Protein AF-A0A2V9BLV7-F1 (afdb_monomer)

Nearest PDB structures (foldseek):
  4pyt-assembly1_A  TM=9.745E-01  e=1.097E-10  unidentified
  3tx1-assembly1_A  TM=9.415E-01  e=1.843E-08  Listeria monocytogenes
  1hsk-assembly1_A  TM=9.373E-01  e=4.737E-08  Staphylococcus aureus
  2gqu-assembly1_A  TM=9.062E-01  e=1.972E-08  Thermus caldophilus
  2q85-assembly1_A  TM=9.230E-01  e=3.543E-06  Escherichia coli

Mean predicted aligned error: 3.65 Å

Secondary structure (DSSP, 8-state):
---HHHHHHHHHHHHHHHHHHS-TTSEEEEESBPPPTTS-HHHHHHHTT-TT-EETTEEE-SS-TTEEEESSS--HHHHHHHHHHHHHHHHHHHS--PPBSSPPPP-

Foldseek 3Di:
DDDPVVVVVVVVVVVVVCVQQDPPPFAWDPFFFDADPPGGLQVLQVVVVQAQPFQVQWGQHPRTRRIITRNDPDDPVRNVVSVVVSQVVSCVPPVDGTDTPDDDDDD

Sequence (107 aa):
SKPFKEILQGIRICNEKRRSSQPLGQKSAGCIFKNPLGASAGRMIDELGLKRLSVGDAKVSDRHANFFVNAGRASAKDMLTLISEVRGRVENAFGVQLENEVVVWNA

Solvent-accessible surface area (backbone atoms only — not comparable to full-atom values): 6102 Å² total; per-residue (Å²): 131,84,55,71,69,58,52,54,51,51,52,50,54,53,50,51,54,46,63,75,48,43,65,77,93,55,54,58,83,52,55,44,47,43,61,53,91,98,52,49,46,36,56,56,38,44,76,70,60,44,44,58,45,64,31,88,35,14,27,24,27,82,68,28,43,35,28,48,26,43,79,71,81,40,46,73,65,30,42,51,52,44,51,52,51,55,37,52,52,43,25,76,74,70,74,43,82,67,48,68,59,54,86,83,81,86,129

Structure (mmCIF, N/CA/C/O backbone):
data_AF-A0A2V9BLV7-F1
#
_entry.id   AF-A0A2V9BLV7-F1
#
loop_
_atom_site.group_PDB
_atom_site.id
_atom_site.type_symbol
_atom_site.label_atom_id
_atom_site.label_alt_id
_atom_site.label_comp_id
_atom_site.label_asym_id
_atom_site.label_entity_id
_atom_site.label_seq_id
_atom_site.pdbx_PDB_ins_code
_atom_site.Cartn_x
_atom_site.Cartn_y
_atom_site.Cartn_z
_atom_site.occupancy
_atom_site.B_iso_or_equiv
_atom_site.auth_seq_id
_atom_site.auth_comp_id
_atom_site.auth_asym_id
_atom_site.auth_atom_id
_atom_site.pdbx_PDB_model_num
ATOM 1 N N . SER A 1 1 ? 20.790 7.716 -30.190 1.00 81.19 1 SER A N 1
ATOM 2 C CA . SER A 1 1 ? 19.423 7.440 -29.695 1.00 81.19 1 SER A CA 1
ATOM 3 C C . SER A 1 1 ? 19.078 5.981 -29.920 1.00 81.19 1 SER A C 1
ATOM 5 O O . SER A 1 1 ? 19.537 5.432 -30.913 1.00 81.19 1 SER A O 1
ATOM 7 N N . LYS A 1 2 ? 18.322 5.339 -29.017 1.00 85.38 2 LYS A N 1
ATOM 8 C CA . LYS A 1 2 ? 17.912 3.934 -29.202 1.00 85.38 2 LYS A CA 1
ATOM 9 C C . LYS A 1 2 ? 16.975 3.793 -30.418 1.00 85.38 2 LYS A C 1
ATOM 11 O O . LYS A 1 2 ? 16.143 4.682 -30.614 1.00 85.38 2 LYS A O 1
ATOM 16 N N . PRO A 1 3 ? 17.067 2.713 -31.214 1.00 95.12 3 PRO A N 1
ATOM 17 C CA . PRO A 1 3 ? 16.124 2.423 -32.292 1.00 95.12 3 PRO A CA 1
ATOM 18 C C . PRO A 1 3 ? 14.670 2.336 -31.808 1.00 95.12 3 PRO A C 1
ATOM 20 O O . PRO A 1 3 ? 14.386 1.794 -30.740 1.00 95.12 3 PRO A O 1
ATOM 23 N N . PHE A 1 4 ? 13.721 2.795 -32.631 1.00 93.75 4 PHE A N 1
ATOM 24 C CA . PHE A 1 4 ? 12.284 2.776 -32.311 1.00 93.75 4 PHE A CA 1
ATOM 25 C C . PHE A 1 4 ? 11.770 1.386 -31.892 1.00 93.75 4 PHE A C 1
ATOM 27 O O . PHE A 1 4 ? 11.010 1.265 -30.930 1.00 93.75 4 PHE A O 1
ATOM 34 N N . LYS A 1 5 ? 12.231 0.319 -32.564 1.00 94.81 5 LYS A N 1
ATOM 35 C CA . LYS A 1 5 ? 11.869 -1.068 -32.224 1.00 94.81 5 LYS A CA 1
ATOM 36 C C . LYS A 1 5 ? 12.311 -1.462 -30.810 1.00 94.81 5 LYS A C 1
ATOM 38 O O . LYS A 1 5 ? 11.533 -2.089 -30.095 1.00 94.81 5 LYS A O 1
ATOM 43 N N . GLU A 1 6 ? 13.510 -1.060 -30.388 1.00 95.44 6 GLU A N 1
ATOM 44 C CA . GLU A 1 6 ? 14.015 -1.340 -29.037 1.00 95.44 6 GLU A CA 1
ATOM 45 C C . GLU A 1 6 ? 13.222 -0.584 -27.969 1.00 95.44 6 GLU A C 1
ATOM 47 O O . GLU A 1 6 ? 12.913 -1.135 -26.913 1.00 95.44 6 GLU A O 1
ATOM 52 N N . ILE A 1 7 ? 12.832 0.662 -28.256 1.00 95.12 7 ILE A N 1
ATOM 53 C CA . ILE A 1 7 ? 11.984 1.459 -27.360 1.00 95.12 7 ILE A CA 1
ATOM 54 C C . ILE A 1 7 ? 10.628 0.767 -27.169 1.00 95.12 7 ILE A C 1
ATOM 56 O O . ILE A 1 7 ? 10.192 0.568 -26.034 1.00 95.12 7 ILE A O 1
ATOM 60 N N . LEU A 1 8 ? 9.984 0.337 -28.260 1.00 95.88 8 LEU A N 1
ATOM 61 C CA . LEU A 1 8 ? 8.713 -0.391 -28.195 1.00 95.88 8 LEU A CA 1
ATOM 62 C C . LEU A 1 8 ? 8.829 -1.704 -27.418 1.00 95.88 8 LEU A C 1
ATOM 64 O O . LEU A 1 8 ? 7.940 -2.032 -26.630 1.00 95.88 8 LEU A O 1
ATOM 68 N N . GLN A 1 9 ? 9.913 -2.454 -27.618 1.00 95.75 9 GLN A N 1
ATOM 69 C CA . GLN A 1 9 ? 10.153 -3.688 -26.876 1.00 95.75 9 GLN A CA 1
ATOM 70 C C . GLN A 1 9 ? 10.325 -3.413 -25.376 1.00 95.75 9 GLN A C 1
ATOM 72 O O . GLN A 1 9 ? 9.713 -4.100 -24.558 1.00 95.75 9 GLN A O 1
ATOM 77 N N . GLY A 1 10 ? 11.068 -2.365 -25.011 1.00 94.88 10 GLY A N 1
ATOM 78 C CA . GLY A 1 10 ? 11.204 -1.929 -23.621 1.00 94.88 10 GLY A CA 1
ATOM 79 C C . GLY A 1 10 ? 9.858 -1.575 -22.981 1.00 94.88 10 GLY A C 1
ATOM 80 O O . GLY A 1 10 ? 9.556 -2.034 -21.881 1.00 94.88 10 GLY A O 1
ATOM 81 N N . ILE A 1 11 ? 9.005 -0.834 -23.697 1.00 94.94 11 ILE A N 1
ATOM 82 C CA . ILE A 1 11 ? 7.652 -0.486 -23.232 1.00 94.94 11 ILE A CA 1
ATOM 83 C C . ILE A 1 11 ? 6.809 -1.744 -22.984 1.00 94.94 11 ILE A C 1
ATOM 85 O O . 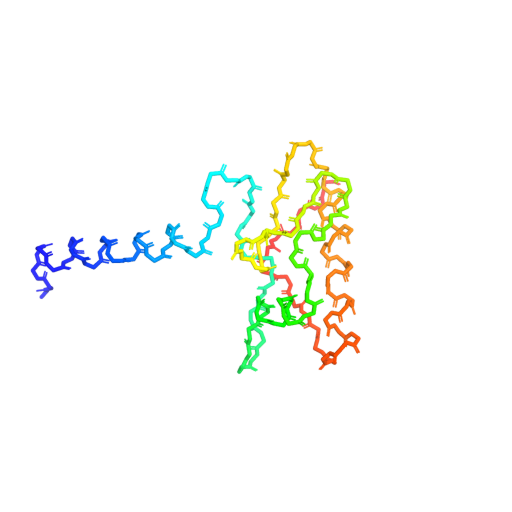ILE A 1 11 ? 6.116 -1.825 -21.967 1.00 94.94 11 ILE A O 1
ATOM 89 N N . ARG A 1 12 ? 6.867 -2.735 -23.885 1.00 95.56 12 ARG A N 1
ATOM 90 C CA . ARG A 1 12 ? 6.134 -4.005 -23.728 1.00 95.56 12 ARG A CA 1
ATOM 91 C C . ARG A 1 12 ? 6.570 -4.751 -22.472 1.00 95.56 12 ARG A C 1
ATOM 93 O O . ARG A 1 12 ? 5.718 -5.065 -21.645 1.00 95.56 12 ARG A O 1
ATOM 100 N N . ILE A 1 13 ? 7.878 -4.920 -22.279 1.00 95.31 13 ILE A N 1
ATOM 101 C CA . ILE A 1 13 ? 8.443 -5.602 -21.106 1.00 95.31 13 ILE A CA 1
ATOM 102 C C . ILE A 1 13 ? 8.010 -4.906 -19.807 1.00 95.31 13 ILE A C 1
ATOM 104 O O . ILE A 1 13 ? 7.574 -5.563 -18.861 1.00 95.31 13 ILE A O 1
ATOM 108 N N . CYS A 1 14 ? 8.091 -3.574 -19.746 1.00 93.50 14 CYS A N 1
ATOM 109 C CA . CYS A 1 14 ? 7.661 -2.816 -18.568 1.00 93.50 14 CYS A CA 1
ATOM 110 C C . CYS A 1 14 ? 6.157 -2.974 -18.296 1.00 93.50 14 CYS A C 1
ATOM 112 O O . CYS A 1 14 ? 5.746 -3.156 -17.148 1.00 93.50 14 CYS A O 1
ATOM 114 N N . ASN A 1 15 ? 5.329 -2.947 -19.342 1.00 93.38 15 ASN A N 1
ATOM 115 C CA . ASN A 1 15 ? 3.887 -3.130 -19.207 1.00 93.38 15 ASN A CA 1
ATOM 116 C C . ASN A 1 15 ? 3.511 -4.542 -18.749 1.00 93.38 15 ASN A C 1
ATOM 118 O O . ASN A 1 15 ? 2.627 -4.677 -17.906 1.00 93.38 15 ASN A O 1
ATOM 122 N N . GLU A 1 16 ? 4.172 -5.577 -19.260 1.00 94.31 16 GLU A N 1
ATOM 123 C CA . GLU A 1 16 ? 3.959 -6.964 -18.836 1.00 94.31 16 GLU A CA 1
ATOM 124 C C . GLU A 1 16 ? 4.336 -7.163 -17.368 1.00 94.31 16 GLU A C 1
ATOM 126 O O . GLU A 1 16 ? 3.528 -7.682 -16.599 1.00 94.31 16 GLU A O 1
ATOM 131 N N . LYS A 1 17 ? 5.499 -6.651 -16.942 1.00 92.06 17 LYS A N 1
ATOM 132 C CA . LYS A 1 17 ? 5.914 -6.674 -15.529 1.00 92.06 17 LYS A CA 1
ATOM 133 C C . LYS A 1 17 ? 4.909 -5.965 -14.625 1.00 92.06 17 LYS A C 1
ATOM 135 O O . LYS A 1 17 ? 4.580 -6.459 -13.549 1.00 92.06 17 LYS A O 1
ATOM 140 N N . ARG A 1 18 ? 4.382 -4.818 -15.058 1.00 90.81 18 ARG A N 1
ATOM 141 C CA . ARG A 1 18 ? 3.361 -4.086 -14.300 1.00 90.81 18 ARG A CA 1
ATOM 142 C C . ARG A 1 18 ? 2.057 -4.880 -14.216 1.00 90.81 18 ARG A C 1
ATOM 144 O O . ARG A 1 18 ? 1.476 -4.997 -13.142 1.00 90.81 18 ARG A O 1
ATOM 151 N N . ARG A 1 19 ? 1.628 -5.472 -15.334 1.00 91.12 19 ARG A N 1
ATOM 152 C CA . ARG A 1 19 ? 0.434 -6.325 -15.411 1.00 91.12 19 ARG A CA 1
ATOM 153 C C . ARG A 1 19 ? 0.538 -7.572 -14.559 1.00 91.12 19 ARG A C 1
ATOM 155 O O . ARG A 1 19 ? -0.499 -8.009 -14.081 1.00 91.12 19 ARG A O 1
ATOM 162 N N . SER A 1 20 ? 1.730 -8.144 -14.391 1.00 90.12 20 SER A N 1
ATOM 163 C CA . SER A 1 20 ? 1.935 -9.355 -13.597 1.00 90.12 20 SER A CA 1
ATOM 164 C C . SER A 1 20 ? 2.033 -9.080 -12.092 1.00 90.12 20 SER A C 1
ATOM 166 O O . SER A 1 20 ? 1.584 -9.912 -11.304 1.00 90.12 20 SER A O 1
ATOM 168 N N . SER A 1 21 ? 2.541 -7.913 -11.688 1.00 88.25 21 SER A N 1
ATOM 169 C CA . SER A 1 21 ? 2.861 -7.607 -10.284 1.00 88.25 21 SER A CA 1
ATOM 170 C C . SER A 1 21 ? 1.891 -6.657 -9.574 1.00 88.25 21 SER A C 1
ATOM 172 O O . SER A 1 21 ? 1.840 -6.678 -8.350 1.00 88.25 21 SER A O 1
ATOM 174 N N . GLN A 1 22 ? 1.112 -5.841 -10.291 1.00 93.44 22 GLN A N 1
ATOM 175 C CA . GLN A 1 22 ? 0.243 -4.821 -9.684 1.00 93.44 22 GLN A CA 1
ATOM 176 C C . GLN A 1 22 ? -1.249 -5.137 -9.873 1.00 93.44 22 GLN A C 1
ATOM 178 O O . GLN A 1 22 ? -1.622 -5.754 -10.878 1.00 93.44 22 GLN A O 1
ATOM 183 N N . PRO A 1 23 ? -2.133 -4.717 -8.944 1.00 92.31 23 PRO A N 1
ATOM 184 C CA . PRO A 1 23 ? -3.579 -4.948 -9.024 1.00 92.31 23 PRO A CA 1
ATOM 185 C C . PRO A 1 23 ? -4.260 -4.019 -10.045 1.00 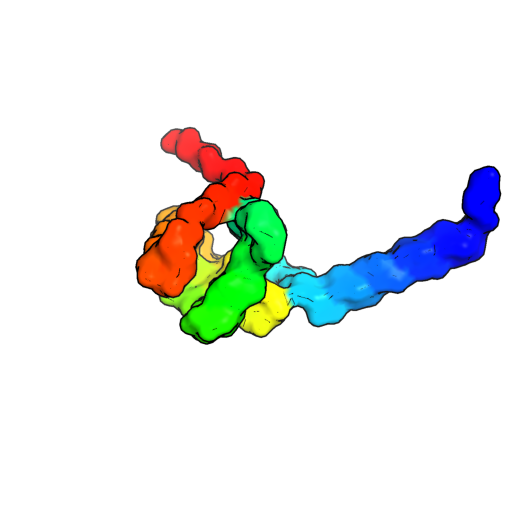92.31 23 PRO A C 1
ATOM 187 O O . PRO A 1 23 ? -5.125 -3.209 -9.715 1.00 92.31 23 PRO A O 1
ATOM 190 N N . LEU A 1 24 ? -3.861 -4.131 -11.314 1.00 87.88 24 LEU A N 1
ATOM 191 C CA . LEU A 1 24 ? -4.447 -3.357 -12.404 1.00 87.88 24 LEU A CA 1
ATOM 192 C C . LEU A 1 24 ? -5.949 -3.645 -12.525 1.00 87.88 24 LEU A C 1
ATOM 194 O O . LEU A 1 24 ? -6.370 -4.800 -12.501 1.00 87.88 24 LEU A O 1
ATOM 198 N N . GLY A 1 25 ? -6.742 -2.584 -12.669 1.00 87.94 25 GLY A N 1
ATOM 199 C CA . GLY A 1 25 ? -8.204 -2.658 -12.737 1.00 87.94 25 GLY A CA 1
ATOM 200 C C . GLY A 1 25 ? -8.910 -2.553 -11.382 1.00 87.94 25 GLY A C 1
ATOM 201 O O . GLY A 1 25 ? -10.119 -2.348 -11.358 1.00 87.94 25 GLY A O 1
ATOM 202 N N . GLN A 1 26 ? -8.182 -2.625 -10.262 1.00 92.69 26 GLN A N 1
ATOM 203 C CA . GLN A 1 26 ? -8.737 -2.340 -8.937 1.00 92.69 26 GLN A CA 1
ATOM 204 C C . GLN A 1 26 ? -8.533 -0.866 -8.566 1.00 92.69 26 GLN A C 1
ATOM 206 O O . GLN A 1 26 ? -7.523 -0.250 -8.917 1.00 92.69 26 GLN A O 1
ATOM 211 N N . LYS A 1 27 ? -9.490 -0.296 -7.829 1.00 95.06 27 LYS A N 1
ATOM 212 C CA . LYS A 1 27 ? -9.424 1.088 -7.343 1.00 95.06 27 LYS A CA 1
ATOM 213 C C . LYS A 1 27 ? -8.343 1.190 -6.262 1.00 95.06 27 LYS A C 1
ATOM 215 O O . LYS A 1 27 ? -8.543 0.686 -5.162 1.00 95.06 27 LYS A O 1
ATOM 220 N N . SER A 1 28 ? -7.209 1.815 -6.563 1.00 95.50 28 SER A N 1
ATOM 221 C CA . SER A 1 28 ? -6.093 2.017 -5.624 1.00 95.50 28 SER A CA 1
ATOM 222 C C . SER A 1 28 ? -5.344 3.315 -5.930 1.00 95.50 28 SER A C 1
ATOM 224 O O . SER A 1 28 ? -5.494 3.871 -7.017 1.00 95.50 28 SER A O 1
ATOM 226 N N . ALA A 1 29 ? -4.537 3.785 -4.976 1.00 94.12 29 ALA A N 1
ATOM 227 C CA . ALA A 1 29 ? -3.733 5.005 -5.097 1.00 94.12 29 ALA A CA 1
ATOM 228 C C . ALA A 1 29 ? -2.247 4.736 -5.423 1.00 94.12 29 ALA A C 1
ATOM 230 O O . ALA A 1 29 ? -1.426 5.643 -5.335 1.00 94.12 29 ALA A O 1
ATOM 231 N N . GLY A 1 30 ? -1.892 3.501 -5.796 1.00 94.69 30 GLY A N 1
ATOM 232 C CA . GLY A 1 30 ? -0.498 3.078 -5.953 1.00 94.69 30 GLY A CA 1
ATOM 233 C C . GLY A 1 30 ? 0.085 2.469 -4.676 1.00 94.69 30 GLY A C 1
ATOM 234 O O . GLY A 1 30 ? -0.647 1.897 -3.863 1.00 94.69 30 GLY A O 1
ATOM 235 N N . CYS A 1 31 ? 1.408 2.577 -4.524 1.00 96.62 31 CYS A N 1
ATOM 236 C CA . CYS A 1 31 ? 2.102 2.197 -3.297 1.00 96.62 31 CYS A CA 1
ATOM 237 C C . CYS A 1 31 ? 1.700 3.134 -2.157 1.00 96.62 31 CYS A C 1
ATOM 239 O O . CYS A 1 31 ? 1.762 4.350 -2.303 1.00 96.62 31 CYS A O 1
ATOM 241 N N . ILE A 1 32 ? 1.302 2.566 -1.021 1.00 97.88 32 ILE A N 1
ATOM 242 C CA . ILE A 1 32 ? 0.911 3.347 0.155 1.00 97.88 32 ILE A CA 1
ATOM 243 C C . ILE A 1 32 ? 2.132 3.891 0.888 1.00 97.88 32 ILE A C 1
ATOM 245 O O . ILE A 1 32 ? 2.136 5.058 1.282 1.00 97.88 32 ILE A O 1
ATOM 249 N N . PHE A 1 33 ? 3.157 3.058 1.062 1.00 98.12 33 PHE A N 1
ATOM 250 C CA . PHE A 1 33 ? 4.353 3.400 1.822 1.00 98.12 33 PHE A CA 1
ATOM 251 C C . PHE A 1 33 ? 5.588 3.493 0.939 1.00 98.12 33 PHE A C 1
ATOM 253 O O . PHE A 1 33 ? 5.765 2.691 0.017 1.00 98.12 33 PHE A O 1
ATOM 260 N N . LYS A 1 34 ? 6.492 4.404 1.298 1.00 97.62 34 LYS A N 1
ATOM 261 C CA . LYS A 1 34 ? 7.839 4.442 0.732 1.00 97.62 34 LYS A CA 1
ATOM 262 C C . LYS A 1 34 ? 8.612 3.194 1.157 1.00 97.62 34 LYS A C 1
ATOM 264 O O . LYS A 1 34 ? 8.382 2.629 2.226 1.00 97.62 34 LYS A O 1
ATOM 269 N N . ASN A 1 35 ? 9.578 2.787 0.339 1.00 97.44 35 ASN A N 1
ATOM 270 C CA . ASN A 1 35 ? 10.509 1.739 0.741 1.00 97.44 35 ASN A CA 1
ATOM 271 C C . ASN A 1 35 ? 11.550 2.308 1.726 1.00 97.44 35 ASN A C 1
ATOM 273 O O . ASN A 1 35 ? 12.209 3.293 1.382 1.00 97.44 35 ASN A O 1
ATOM 277 N N . PRO A 1 36 ? 11.723 1.707 2.917 1.00 93.94 36 PRO A N 1
ATOM 278 C CA . PRO A 1 36 ? 12.806 2.073 3.826 1.00 93.94 36 PRO A CA 1
ATOM 279 C C . PRO A 1 36 ? 14.176 1.727 3.219 1.00 93.94 36 PRO A C 1
ATOM 281 O O . PRO A 1 3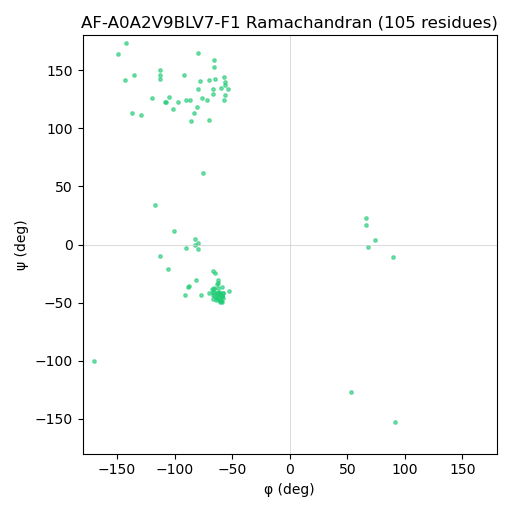6 ? 14.284 0.890 2.320 1.00 93.94 36 PRO A O 1
ATOM 284 N N . LEU A 1 37 ? 15.245 2.365 3.705 1.00 91.12 37 LEU A N 1
ATOM 285 C CA . LEU A 1 37 ? 16.598 2.149 3.181 1.00 91.12 37 LEU A CA 1
ATOM 286 C C . LEU A 1 37 ? 16.996 0.668 3.255 1.00 91.12 37 LEU A C 1
ATOM 288 O O . LEU A 1 37 ? 16.970 0.055 4.317 1.00 91.12 37 LEU A O 1
ATOM 292 N N . GLY A 1 38 ? 17.371 0.099 2.108 1.00 90.81 38 GLY A N 1
ATOM 293 C CA . GLY A 1 38 ? 17.821 -1.292 2.008 1.00 90.81 38 GLY A CA 1
ATOM 294 C C . GLY A 1 38 ? 16.721 -2.351 2.131 1.00 90.81 38 GLY A C 1
ATOM 295 O O . GLY A 1 38 ? 17.037 -3.539 2.095 1.00 90.81 38 GLY A O 1
ATOM 296 N N . ALA A 1 39 ? 15.445 -1.970 2.239 1.00 93.56 39 ALA A N 1
ATOM 297 C CA . ALA A 1 39 ? 14.352 -2.928 2.365 1.00 93.56 39 ALA A CA 1
ATOM 298 C C . ALA A 1 39 ? 13.093 -2.502 1.591 1.00 93.56 39 ALA A C 1
ATOM 300 O O . ALA A 1 39 ? 13.027 -1.430 0.998 1.00 93.56 39 ALA A O 1
ATOM 301 N N . SER A 1 40 ? 12.092 -3.383 1.530 1.00 96.88 40 SER A N 1
ATOM 302 C CA . SER A 1 40 ? 10.850 -3.131 0.795 1.00 96.88 40 SER A CA 1
ATOM 303 C C . SER A 1 40 ? 9.651 -3.181 1.728 1.00 96.88 40 SER A C 1
ATOM 305 O O . SER A 1 40 ? 9.422 -4.202 2.376 1.00 96.88 40 SER A O 1
ATOM 307 N N . ALA A 1 41 ? 8.847 -2.115 1.728 1.00 97.44 41 ALA A N 1
ATOM 308 C CA . ALA A 1 41 ? 7.614 -2.060 2.509 1.00 97.44 41 ALA A CA 1
ATOM 309 C C . ALA A 1 41 ? 6.653 -3.182 2.090 1.00 97.44 41 ALA A C 1
ATOM 311 O O . ALA A 1 41 ? 6.116 -3.896 2.928 1.00 97.44 41 ALA A O 1
ATOM 312 N N . GLY A 1 42 ? 6.512 -3.414 0.779 1.00 96.94 42 GLY A N 1
ATOM 313 C CA . GLY A 1 42 ? 5.702 -4.515 0.258 1.00 96.94 42 GLY A CA 1
ATOM 314 C C . GLY A 1 42 ? 6.165 -5.882 0.759 1.00 96.94 42 GLY A C 1
ATOM 315 O O . GLY A 1 42 ? 5.330 -6.689 1.147 1.00 96.94 42 GLY A O 1
ATOM 316 N N . ARG A 1 43 ? 7.479 -6.127 0.809 1.00 97.06 43 ARG A N 1
ATOM 317 C CA . ARG A 1 43 ? 8.027 -7.382 1.339 1.00 97.06 43 ARG A CA 1
ATOM 318 C C . ARG A 1 43 ? 7.717 -7.555 2.827 1.00 97.06 43 ARG A C 1
ATOM 320 O O . ARG A 1 43 ? 7.225 -8.609 3.200 1.00 97.06 43 ARG A O 1
ATOM 327 N N . MET A 1 44 ? 7.943 -6.527 3.647 1.00 97.69 44 MET A N 1
ATOM 328 C CA . MET A 1 44 ? 7.651 -6.577 5.088 1.00 97.69 44 MET A CA 1
ATOM 329 C C . MET A 1 44 ? 6.169 -6.871 5.360 1.00 97.69 44 MET A C 1
ATOM 331 O O . MET A 1 44 ? 5.840 -7.713 6.187 1.00 97.69 44 MET A O 1
ATOM 335 N N . ILE A 1 45 ? 5.264 -6.210 4.632 1.00 98.06 45 ILE A N 1
ATOM 336 C CA . ILE A 1 45 ? 3.813 -6.408 4.782 1.00 98.06 45 ILE A CA 1
ATOM 337 C C . ILE A 1 45 ? 3.406 -7.833 4.360 1.00 98.06 45 ILE A C 1
ATOM 339 O O . ILE A 1 45 ? 2.531 -8.438 4.982 1.00 98.06 45 ILE A O 1
ATOM 343 N N . ASP A 1 46 ? 4.032 -8.374 3.311 1.00 97.50 46 ASP A N 1
ATOM 344 C CA . ASP A 1 46 ? 3.782 -9.736 2.822 1.00 97.50 46 ASP A CA 1
ATOM 345 C C . ASP A 1 46 ? 4.313 -10.810 3.785 1.00 97.50 46 ASP A C 1
ATOM 347 O O . ASP A 1 46 ? 3.611 -11.777 4.062 1.00 97.50 46 ASP A O 1
ATOM 351 N N . GLU A 1 47 ? 5.507 -10.615 4.357 1.00 97.69 47 GLU A N 1
ATOM 352 C CA . GLU A 1 47 ? 6.106 -11.517 5.356 1.00 97.69 47 GLU A CA 1
ATOM 353 C C . GLU A 1 47 ? 5.260 -11.615 6.635 1.00 97.69 47 GLU A C 1
ATOM 355 O O . GLU A 1 47 ? 5.191 -12.676 7.251 1.00 97.69 47 GLU A O 1
ATOM 360 N N . LEU A 1 48 ? 4.541 -10.546 6.990 1.00 97.75 48 LEU A N 1
ATOM 361 C CA . LEU A 1 48 ? 3.562 -10.550 8.083 1.00 97.75 48 LEU A CA 1
ATOM 362 C C . LEU A 1 48 ? 2.208 -11.169 7.699 1.00 97.75 48 LEU A C 1
ATOM 364 O O . LEU A 1 48 ? 1.282 -11.176 8.511 1.00 97.75 48 LEU A O 1
ATOM 368 N N . GLY A 1 49 ? 2.053 -11.651 6.463 1.00 97.62 49 GLY A N 1
ATOM 369 C CA . GLY A 1 49 ? 0.822 -12.272 5.982 1.00 97.62 49 GLY A CA 1
ATOM 370 C C . GLY A 1 49 ? -0.360 -11.305 5.880 1.00 97.62 49 GLY A C 1
ATOM 371 O O . GLY A 1 49 ? -1.508 -11.739 5.911 1.00 97.62 49 GLY A O 1
ATOM 372 N N . LEU A 1 50 ? -0.114 -9.994 5.759 1.00 97.81 50 LEU A N 1
ATOM 373 C CA . LEU A 1 50 ? -1.174 -8.975 5.822 1.00 97.81 50 LEU A CA 1
ATOM 374 C C . LEU A 1 50 ? -1.918 -8.778 4.497 1.00 97.81 50 LEU A C 1
ATOM 376 O O . LEU A 1 50 ? -2.851 -7.978 4.421 1.00 97.81 50 LEU A O 1
ATOM 380 N N . LYS A 1 51 ? -1.555 -9.508 3.438 1.00 97.50 51 LYS A N 1
ATOM 381 C CA . LYS A 1 51 ? -2.361 -9.548 2.213 1.00 97.50 51 LYS A CA 1
ATOM 382 C C . LYS A 1 51 ? -3.785 -9.982 2.539 1.00 97.50 51 LYS A C 1
ATOM 384 O O . LYS A 1 51 ? -4.005 -10.917 3.299 1.00 97.50 51 LYS A O 1
ATOM 389 N N . ARG A 1 52 ? -4.760 -9.347 1.888 1.00 97.50 52 ARG A N 1
ATOM 390 C CA . ARG A 1 52 ? -6.202 -9.540 2.114 1.00 97.50 52 ARG A CA 1
ATOM 391 C C . ARG A 1 52 ? -6.729 -9.042 3.465 1.00 97.50 52 ARG A C 1
ATOM 393 O O . ARG A 1 52 ? -7.947 -9.097 3.640 1.00 97.50 52 ARG A O 1
ATOM 400 N N . LEU A 1 53 ? -5.887 -8.510 4.359 1.00 98.12 53 LEU A N 1
ATOM 401 C CA . LEU A 1 53 ? -6.354 -7.783 5.542 1.00 98.12 53 LEU A CA 1
ATOM 402 C C . LEU A 1 53 ? -7.311 -6.676 5.099 1.00 98.12 53 LEU A C 1
ATOM 404 O O . LEU A 1 53 ? -7.030 -5.980 4.121 1.00 98.12 53 LEU A O 1
ATOM 408 N N . SER A 1 54 ? -8.445 -6.557 5.782 1.00 97.88 54 SER A N 1
ATOM 409 C CA . SER A 1 54 ? -9.516 -5.647 5.385 1.00 97.88 54 SER A CA 1
ATOM 410 C C . SER A 1 54 ? -10.055 -4.868 6.580 1.00 97.88 54 SER A C 1
ATOM 412 O O . SER A 1 54 ? -10.138 -5.401 7.684 1.00 97.88 54 SER A O 1
ATOM 414 N N . VAL A 1 55 ? -10.446 -3.622 6.330 1.00 98.19 55 VAL A N 1
ATOM 415 C CA . VAL A 1 55 ? -11.217 -2.764 7.235 1.00 98.19 55 VAL A CA 1
ATOM 416 C C . VAL A 1 55 ? -12.386 -2.231 6.415 1.00 98.19 55 VAL A C 1
ATOM 418 O O . VAL A 1 55 ? -12.175 -1.491 5.456 1.00 98.19 55 VAL A O 1
ATOM 421 N N . GLY A 1 56 ? -13.611 -2.661 6.729 1.00 96.88 56 GLY A N 1
ATOM 422 C CA . GLY A 1 56 ? -14.752 -2.440 5.836 1.00 96.88 56 GLY A CA 1
ATOM 423 C C . GLY A 1 56 ? -14.449 -2.958 4.423 1.00 96.88 56 GLY A C 1
ATOM 424 O O . GLY A 1 56 ? -13.994 -4.089 4.257 1.00 96.88 56 GLY A O 1
ATOM 425 N N . ASP A 1 57 ? -14.635 -2.099 3.420 1.00 97.44 57 ASP A N 1
ATOM 426 C CA . ASP A 1 57 ? -14.330 -2.403 2.014 1.00 97.44 57 ASP A CA 1
ATOM 427 C C . ASP A 1 57 ? -12.884 -2.039 1.597 1.00 97.44 57 ASP A C 1
ATOM 429 O O . ASP A 1 57 ? -12.499 -2.262 0.442 1.00 97.44 57 ASP A O 1
ATOM 433 N N . ALA A 1 58 ? -12.073 -1.449 2.488 1.00 98.25 58 ALA A N 1
ATOM 434 C CA . ALA A 1 58 ? -10.650 -1.215 2.237 1.00 98.25 58 ALA A CA 1
ATOM 435 C C . ALA A 1 58 ? -9.876 -2.510 2.481 1.00 98.25 58 ALA A C 1
ATOM 437 O O . ALA A 1 58 ? -10.068 -3.164 3.505 1.00 98.25 58 ALA A O 1
ATOM 438 N N . LYS A 1 59 ? -8.978 -2.878 1.565 1.00 98.25 59 LYS A N 1
ATOM 439 C CA . LYS A 1 59 ? -8.278 -4.163 1.618 1.00 98.25 59 LYS A CA 1
ATOM 440 C C . LYS A 1 59 ? -6.835 -4.057 1.146 1.00 98.25 59 LYS A C 1
ATOM 442 O O . LYS A 1 59 ? -6.549 -3.394 0.154 1.00 98.25 59 LYS A O 1
ATOM 447 N N . VAL A 1 60 ? -5.918 -4.769 1.794 1.00 98.38 60 VAL A N 1
ATOM 448 C CA . VAL A 1 60 ? -4.563 -4.976 1.267 1.00 98.38 60 VAL A CA 1
ATOM 449 C C . VAL A 1 60 ? -4.652 -5.928 0.079 1.00 98.38 60 VAL A C 1
ATOM 451 O O . VAL A 1 60 ? -5.182 -7.037 0.202 1.00 98.38 60 VAL A O 1
ATOM 454 N N . SER A 1 61 ? -4.139 -5.514 -1.079 1.00 97.62 61 SER A N 1
ATOM 455 C CA . SER A 1 61 ? -4.190 -6.318 -2.298 1.00 97.62 61 SER A CA 1
ATOM 456 C C . SER A 1 61 ? -3.552 -7.691 -2.082 1.00 97.62 61 SER A C 1
ATOM 458 O O . SER A 1 61 ? -2.481 -7.832 -1.496 1.00 97.62 61 SER A O 1
ATOM 460 N N . ASP A 1 62 ? -4.209 -8.721 -2.604 1.00 94.88 62 ASP A N 1
ATOM 461 C CA . ASP A 1 62 ? -3.680 -10.081 -2.681 1.00 94.88 62 ASP A CA 1
ATOM 462 C C . ASP A 1 62 ? -2.476 -10.205 -3.623 1.00 94.88 62 ASP A C 1
ATOM 464 O O . ASP A 1 62 ? -1.663 -11.119 -3.487 1.00 94.88 62 ASP A O 1
ATOM 468 N N . ARG A 1 63 ? -2.353 -9.273 -4.566 1.00 94.56 63 ARG A N 1
ATOM 469 C CA . ARG A 1 63 ? -1.317 -9.271 -5.591 1.00 94.56 63 ARG A CA 1
ATOM 470 C C . ARG A 1 63 ? -0.066 -8.513 -5.171 1.00 94.56 63 ARG A C 1
ATOM 472 O O . ARG A 1 63 ? 1.036 -9.003 -5.391 1.00 94.56 63 ARG A O 1
ATOM 479 N N . HIS A 1 64 ? -0.231 -7.344 -4.551 1.00 96.56 64 HIS A N 1
ATOM 480 C CA . HIS A 1 64 ? 0.883 -6.509 -4.106 1.00 96.56 64 HIS A CA 1
ATOM 481 C C . HIS A 1 64 ? 0.615 -5.947 -2.710 1.00 96.56 64 HIS A C 1
ATOM 483 O O . HIS A 1 64 ? -0.237 -5.084 -2.539 1.00 96.56 64 HIS A O 1
ATOM 489 N N . ALA A 1 65 ? 1.388 -6.368 -1.710 1.00 97.44 65 ALA A N 1
ATOM 490 C CA . ALA A 1 65 ? 1.108 -6.040 -0.311 1.00 97.44 65 ALA A CA 1
ATOM 491 C C . ALA A 1 65 ? 1.217 -4.536 0.029 1.00 97.44 65 ALA A C 1
ATOM 493 O O . ALA A 1 65 ? 0.547 -4.061 0.933 1.00 97.44 65 ALA A O 1
ATOM 494 N N . ASN A 1 66 ? 1.997 -3.755 -0.730 1.00 97.81 66 ASN A N 1
ATOM 495 C CA . ASN A 1 66 ? 2.025 -2.287 -0.592 1.00 97.81 66 ASN A CA 1
ATOM 496 C C . ASN A 1 66 ? 0.888 -1.547 -1.340 1.00 97.81 66 ASN A C 1
ATOM 498 O O . ASN A 1 66 ? 0.911 -0.325 -1.418 1.00 97.81 66 ASN A O 1
ATOM 502 N N . PHE A 1 67 ? -0.065 -2.258 -1.954 1.00 98.19 67 PHE A N 1
ATOM 503 C CA . PHE A 1 67 ? -1.212 -1.652 -2.640 1.00 98.19 67 PHE A CA 1
ATOM 504 C C . PHE A 1 67 ? -2.474 -1.897 -1.842 1.00 98.19 67 PHE A C 1
ATOM 506 O O . PHE A 1 67 ? -2.845 -3.045 -1.590 1.00 98.19 67 PHE A O 1
ATOM 513 N N . PHE A 1 68 ? -3.149 -0.817 -1.464 1.00 98.06 68 PHE A N 1
ATOM 514 C CA . PHE A 1 68 ? -4.417 -0.911 -0.760 1.00 98.06 68 PHE A CA 1
ATOM 515 C C . PHE A 1 68 ? -5.521 -0.560 -1.745 1.00 98.06 68 PHE A C 1
ATOM 517 O O . PHE A 1 68 ? -5.461 0.446 -2.459 1.00 98.06 68 PHE A O 1
ATOM 524 N N . VAL A 1 69 ? -6.494 -1.453 -1.835 1.00 97.94 69 VAL A N 1
ATOM 525 C CA . VAL A 1 69 ? -7.553 -1.428 -2.830 1.00 97.94 69 VAL A CA 1
ATOM 526 C C . VAL A 1 69 ? -8.881 -1.151 -2.147 1.00 97.94 69 VAL A C 1
ATOM 528 O O . VAL A 1 69 ? -9.156 -1.633 -1.049 1.00 97.94 69 VAL A O 1
ATOM 531 N N . ASN A 1 70 ? -9.721 -0.380 -2.820 1.00 97.50 70 ASN A N 1
ATOM 532 C CA . ASN A 1 70 ? -11.128 -0.280 -2.489 1.00 97.50 70 ASN A CA 1
ATOM 533 C C . ASN A 1 70 ? -11.864 -1.418 -3.210 1.00 97.50 70 ASN A C 1
ATOM 535 O O . ASN A 1 70 ? -12.036 -1.373 -4.432 1.00 97.50 70 ASN A O 1
ATOM 539 N N . ALA A 1 71 ? -12.272 -2.437 -2.451 1.00 95.06 71 ALA A N 1
ATOM 540 C CA . ALA A 1 71 ? -12.973 -3.615 -2.961 1.00 95.06 71 ALA A CA 1
ATOM 541 C C . ALA A 1 71 ? -14.476 -3.369 -3.216 1.00 95.06 71 ALA A C 1
ATOM 543 O O . ALA A 1 71 ? -15.155 -4.243 -3.751 1.00 95.06 71 ALA A O 1
ATOM 544 N N . GLY A 1 72 ? -14.989 -2.181 -2.880 1.00 94.94 72 GLY A N 1
ATOM 545 C CA . GLY A 1 72 ? -16.398 -1.826 -3.013 1.00 94.94 72 GLY A CA 1
ATOM 546 C C . G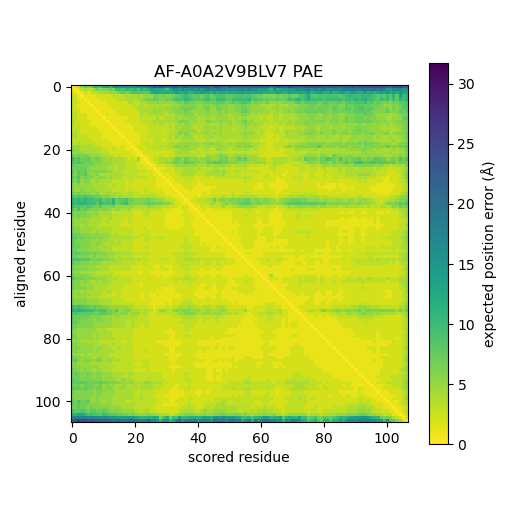LY A 1 72 ? -16.642 -0.333 -2.791 1.00 94.94 72 GLY A C 1
ATOM 547 O O . GLY A 1 72 ? -16.447 0.487 -3.699 1.00 94.94 72 GLY A O 1
ATOM 548 N N . ARG A 1 73 ? -17.106 0.003 -1.585 1.00 96.62 73 ARG A N 1
ATOM 549 C CA . ARG A 1 73 ? -17.500 1.337 -1.112 1.00 96.62 73 ARG A CA 1
ATOM 550 C C . ARG A 1 73 ? -16.627 1.826 0.052 1.00 96.62 73 ARG A C 1
ATOM 552 O O . ARG A 1 73 ? -17.118 2.545 0.917 1.00 96.62 73 ARG A O 1
ATOM 559 N N . ALA A 1 74 ? -15.340 1.470 0.061 1.00 97.00 74 ALA A N 1
ATOM 560 C CA . ALA A 1 74 ? -14.425 1.865 1.131 1.00 97.00 74 ALA A CA 1
ATOM 561 C C . ALA A 1 74 ? -14.397 3.387 1.297 1.00 97.00 74 ALA A C 1
ATOM 563 O O . ALA A 1 74 ? -14.191 4.117 0.319 1.00 97.00 74 ALA A O 1
ATOM 564 N N . SER A 1 75 ? -14.588 3.848 2.528 1.00 96.38 75 SER A N 1
ATOM 565 C CA . SER A 1 75 ? -14.469 5.256 2.881 1.00 96.38 75 SER A CA 1
ATOM 566 C C . SER A 1 75 ? -13.001 5.658 3.063 1.00 96.38 75 SER A C 1
ATOM 568 O O . SER A 1 75 ? -12.112 4.819 3.228 1.00 96.38 75 SER A O 1
ATOM 570 N N . ALA A 1 76 ? -12.734 6.966 3.083 1.00 95.44 76 ALA A N 1
ATOM 571 C CA . ALA A 1 76 ? -11.410 7.473 3.444 1.00 95.44 76 ALA A CA 1
ATOM 572 C C . ALA A 1 76 ? -11.002 7.022 4.857 1.00 95.44 76 ALA A C 1
ATOM 574 O O . ALA A 1 76 ? -9.847 6.671 5.078 1.00 95.44 76 ALA A O 1
ATOM 575 N N . LYS A 1 77 ? -11.961 6.961 5.791 1.00 96.62 77 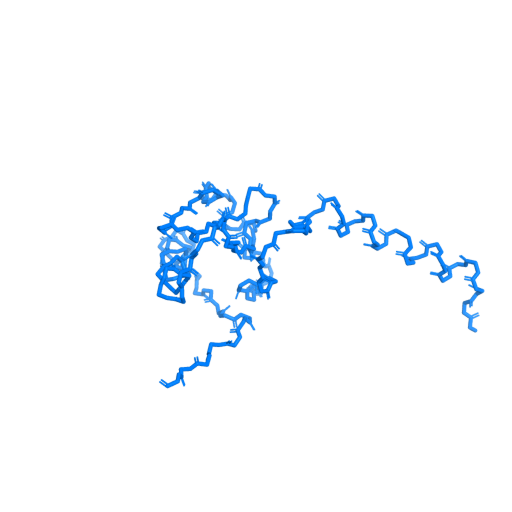LYS A N 1
ATOM 576 C CA . LYS A 1 77 ? -11.735 6.467 7.153 1.00 96.62 77 LYS A CA 1
ATOM 577 C C . LYS A 1 77 ? -11.279 5.009 7.147 1.00 96.62 77 LYS A C 1
ATOM 579 O O . LYS A 1 77 ? -10.279 4.709 7.784 1.00 96.62 77 LYS A O 1
ATOM 584 N N . ASP A 1 78 ? -11.943 4.142 6.381 1.00 97.69 78 ASP A N 1
ATOM 585 C CA . ASP A 1 78 ? -11.561 2.727 6.265 1.00 97.69 78 ASP A CA 1
ATOM 586 C C . ASP A 1 78 ? -10.131 2.575 5.739 1.00 97.69 78 ASP A C 1
ATOM 588 O O . ASP A 1 78 ? -9.330 1.821 6.292 1.00 97.69 78 ASP A O 1
ATOM 592 N N . MET A 1 79 ? -9.786 3.347 4.702 1.00 97.56 79 MET A N 1
ATOM 593 C CA . MET A 1 79 ? -8.441 3.336 4.134 1.00 97.56 79 MET A CA 1
ATOM 594 C C . MET A 1 79 ? -7.401 3.825 5.151 1.00 97.56 79 MET A C 1
ATOM 596 O O . MET A 1 79 ? -6.370 3.183 5.323 1.00 97.56 79 MET A O 1
ATOM 600 N N . LEU A 1 80 ? -7.667 4.924 5.862 1.00 96.94 80 LEU A N 1
ATOM 601 C CA . LEU A 1 80 ? -6.753 5.461 6.875 1.00 96.94 80 LEU A CA 1
ATOM 602 C C . LEU A 1 80 ? -6.585 4.516 8.069 1.00 96.94 80 LEU A C 1
ATOM 604 O O . LEU A 1 80 ? -5.467 4.354 8.558 1.00 96.94 80 LEU A O 1
ATOM 608 N N . THR A 1 81 ? -7.655 3.851 8.508 1.00 98.12 81 THR A N 1
ATOM 609 C CA . THR A 1 81 ? -7.586 2.825 9.554 1.00 98.12 81 THR A CA 1
ATOM 610 C C . THR A 1 81 ? -6.740 1.641 9.095 1.00 98.12 81 THR A C 1
ATOM 612 O O . THR A 1 81 ? -5.843 1.227 9.827 1.00 98.12 81 THR A O 1
ATOM 615 N N . LEU A 1 82 ? -6.934 1.154 7.864 1.00 98.31 82 LEU A N 1
ATOM 616 C CA . LEU A 1 82 ? -6.114 0.077 7.308 1.00 98.31 82 LEU A CA 1
ATOM 617 C C . LEU A 1 82 ? -4.630 0.476 7.204 1.00 98.31 82 LEU A C 1
ATOM 619 O O . LEU A 1 82 ? -3.755 -0.318 7.545 1.00 98.31 82 LEU A O 1
ATOM 623 N N . ILE A 1 83 ? -4.335 1.709 6.776 1.00 97.94 83 ILE A N 1
ATOM 624 C CA . ILE A 1 83 ? -2.969 2.262 6.725 1.00 97.94 83 ILE A CA 1
ATOM 625 C C . ILE A 1 83 ? -2.342 2.283 8.116 1.00 97.94 83 ILE A C 1
ATOM 627 O O . ILE A 1 83 ? -1.215 1.818 8.284 1.00 97.94 83 ILE A O 1
ATOM 631 N N . SER A 1 84 ? -3.068 2.792 9.111 1.00 97.88 84 SER A N 1
ATOM 632 C CA . SER A 1 84 ? -2.585 2.854 10.489 1.00 97.88 84 SER A CA 1
ATOM 633 C C . SER A 1 84 ? -2.311 1.463 11.055 1.00 97.88 84 SER A C 1
ATOM 635 O O . SER A 1 84 ? -1.281 1.254 11.693 1.00 97.88 84 SER A O 1
ATOM 637 N N . GLU A 1 85 ? -3.198 0.502 10.798 1.00 98.25 85 GLU A N 1
ATOM 638 C CA . GLU A 1 85 ? -3.051 -0.861 11.299 1.00 98.25 85 GLU A CA 1
ATOM 639 C C . GLU A 1 85 ? -1.848 -1.575 10.676 1.00 98.25 85 GLU A C 1
ATOM 641 O O . GLU A 1 85 ? -1.032 -2.157 11.392 1.00 98.25 85 GLU A O 1
ATOM 646 N N . VAL A 1 86 ? -1.686 -1.498 9.352 1.00 98.31 86 VAL A N 1
ATOM 647 C CA . VAL A 1 86 ? -0.532 -2.108 8.679 1.00 98.31 86 VAL A CA 1
ATOM 648 C C . VAL A 1 86 ? 0.774 -1.456 9.133 1.00 98.31 86 VAL A C 1
ATOM 650 O O . VAL A 1 86 ? 1.732 -2.176 9.411 1.00 98.31 86 VAL A O 1
ATOM 653 N N . ARG A 1 87 ? 0.811 -0.121 9.275 1.00 98.19 87 ARG A N 1
ATOM 654 C CA . ARG A 1 87 ? 1.993 0.584 9.792 1.00 98.19 87 ARG A CA 1
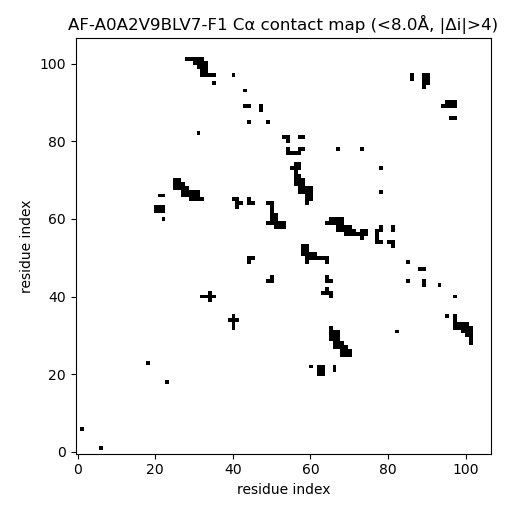ATOM 655 C C . ARG A 1 87 ? 2.362 0.094 11.191 1.00 98.19 87 ARG A C 1
ATOM 657 O O . ARG A 1 87 ? 3.510 -0.279 11.399 1.00 98.19 87 ARG A O 1
ATOM 664 N N . GLY A 1 88 ? 1.396 0.032 12.110 1.00 98.19 88 GLY A N 1
ATOM 665 C CA . GLY A 1 88 ? 1.640 -0.421 13.481 1.00 98.19 88 GLY A CA 1
ATOM 666 C C . GLY A 1 88 ? 2.126 -1.870 13.554 1.00 98.19 88 GLY A C 1
ATOM 667 O O . GLY A 1 88 ? 3.019 -2.188 14.331 1.00 98.19 88 GLY A O 1
ATOM 668 N N . ARG A 1 89 ? 1.604 -2.763 12.702 1.00 98.19 89 ARG A N 1
ATOM 669 C CA . ARG A 1 89 ? 2.077 -4.158 12.634 1.00 98.19 89 ARG A CA 1
ATOM 670 C C . ARG A 1 89 ? 3.514 -4.263 12.123 1.00 98.19 89 ARG A C 1
ATOM 672 O O . ARG A 1 89 ? 4.283 -5.052 12.665 1.00 98.19 89 ARG A O 1
ATOM 679 N N . VAL A 1 90 ? 3.879 -3.476 11.109 1.00 97.88 90 VAL A N 1
ATOM 680 C CA . VAL A 1 90 ? 5.257 -3.439 10.595 1.00 97.88 90 VAL A CA 1
ATOM 681 C C . VAL A 1 90 ? 6.209 -2.848 11.629 1.00 97.88 90 VAL A C 1
ATOM 683 O O . VAL A 1 90 ? 7.271 -3.421 11.861 1.00 97.88 90 VAL A O 1
ATOM 686 N N . GLU A 1 91 ? 5.819 -1.768 12.302 1.00 97.62 91 GLU A N 1
ATOM 687 C CA . GLU A 1 91 ? 6.617 -1.191 13.382 1.00 97.62 91 GLU A CA 1
ATOM 688 C C . GLU A 1 91 ? 6.841 -2.199 14.514 1.00 97.62 91 GLU A C 1
ATOM 690 O O . GLU A 1 91 ? 7.979 -2.425 14.909 1.00 97.62 91 GLU A O 1
ATOM 695 N N . ASN A 1 92 ? 5.786 -2.862 14.990 1.00 98.06 92 ASN A N 1
ATOM 696 C CA . ASN A 1 92 ? 5.898 -3.814 16.095 1.00 98.06 92 ASN A CA 1
ATOM 697 C C . ASN A 1 92 ? 6.779 -5.026 15.755 1.00 98.06 92 ASN A C 1
ATOM 699 O O . ASN A 1 92 ? 7.455 -5.554 16.635 1.00 98.06 92 ASN A O 1
ATOM 703 N N . ALA A 1 93 ? 6.763 -5.488 14.502 1.00 97.50 93 ALA A N 1
ATOM 704 C CA . ALA A 1 93 ? 7.506 -6.678 14.093 1.00 97.50 93 ALA A CA 1
ATOM 705 C C . ALA A 1 93 ? 8.949 -6.387 13.655 1.00 97.50 93 ALA A C 1
ATOM 707 O O . ALA A 1 93 ? 9.838 -7.195 13.913 1.00 97.50 93 ALA A O 1
ATOM 708 N N . PHE A 1 94 ? 9.187 -5.258 12.982 1.00 95.50 94 PHE A N 1
ATOM 709 C CA . PHE A 1 94 ? 10.486 -4.930 12.385 1.00 95.50 94 PHE A CA 1
ATOM 710 C C . PHE A 1 94 ? 11.192 -3.745 13.055 1.00 95.50 94 PHE A C 1
ATOM 712 O O . PHE A 1 94 ? 12.344 -3.472 12.728 1.00 95.50 94 PHE A O 1
ATOM 719 N N . GLY A 1 95 ? 10.522 -3.008 13.945 1.00 96.25 95 GLY A N 1
ATOM 720 C CA . GLY A 1 95 ? 11.029 -1.746 14.494 1.00 96.25 95 GLY A CA 1
ATOM 721 C C . GLY A 1 95 ? 11.143 -0.632 13.447 1.00 96.25 95 GLY A C 1
ATOM 722 O O . GLY A 1 95 ? 11.865 0.340 13.658 1.00 96.25 95 GLY A O 1
ATOM 723 N N . VAL A 1 96 ? 10.476 -0.780 12.295 1.00 95.50 96 VAL A N 1
ATOM 724 C CA . VAL A 1 96 ? 10.556 0.154 11.164 1.00 95.50 96 VAL A CA 1
ATOM 725 C C . VAL A 1 96 ? 9.265 0.949 11.046 1.00 95.50 96 VAL A C 1
ATOM 727 O O . VAL A 1 96 ? 8.189 0.392 10.836 1.00 95.50 96 VAL A O 1
ATOM 730 N N . GLN A 1 97 ? 9.395 2.270 11.095 1.00 95.38 97 GLN A N 1
ATOM 731 C CA . GLN A 1 97 ? 8.302 3.196 10.836 1.00 95.38 97 GLN A CA 1
ATOM 732 C C . GLN A 1 97 ? 8.128 3.430 9.335 1.00 95.38 97 GLN A C 1
ATOM 734 O O . GLN A 1 97 ? 8.991 4.013 8.679 1.00 95.38 97 GLN A O 1
ATOM 739 N N . LEU A 1 98 ? 7.004 2.972 8.778 1.00 97.19 98 LEU A N 1
ATOM 740 C CA . LEU A 1 98 ? 6.694 3.182 7.365 1.00 97.19 98 LEU A CA 1
ATOM 741 C C . LEU A 1 98 ? 6.120 4.583 7.117 1.00 97.19 98 LEU A C 1
ATOM 743 O O . LEU A 1 98 ? 5.024 4.923 7.578 1.00 97.19 98 LEU A O 1
ATOM 747 N N . GLU A 1 99 ? 6.831 5.367 6.310 1.00 96.88 99 GLU A N 1
ATOM 748 C CA . GLU A 1 99 ? 6.362 6.658 5.809 1.00 96.88 99 GLU A CA 1
ATOM 749 C C . GLU A 1 99 ? 5.370 6.496 4.656 1.00 96.88 99 GLU A C 1
ATOM 751 O O . GLU A 1 99 ? 5.577 5.685 3.750 1.00 96.88 99 GLU A O 1
ATOM 756 N N . ASN A 1 100 ? 4.331 7.332 4.637 1.00 96.12 100 ASN A N 1
ATOM 757 C CA . ASN A 1 100 ? 3.410 7.390 3.507 1.00 96.12 100 ASN A CA 1
ATOM 758 C C . ASN A 1 100 ? 4.108 7.933 2.252 1.00 96.12 100 ASN A C 1
ATOM 760 O O . ASN A 1 100 ? 4.787 8.960 2.290 1.00 96.12 100 ASN A O 1
ATOM 764 N N . GLU A 1 101 ? 3.893 7.253 1.130 1.00 96.88 101 GLU A N 1
ATOM 765 C CA . GLU A 1 101 ? 4.166 7.767 -0.214 1.00 96.88 101 GLU A CA 1
ATOM 766 C C . GLU A 1 101 ? 2.954 8.539 -0.750 1.00 96.88 101 GLU A C 1
ATOM 768 O O . GLU A 1 101 ? 3.102 9.575 -1.398 1.00 96.88 101 GLU A O 1
ATOM 773 N N . VAL A 1 102 ? 1.746 8.074 -0.419 1.00 95.38 102 VAL A N 1
ATOM 774 C CA . VAL A 1 102 ? 0.501 8.767 -0.759 1.00 95.38 102 VAL A CA 1
ATOM 775 C C . VAL A 1 102 ? 0.324 10.049 0.054 1.00 95.38 102 VAL A C 1
ATOM 777 O O 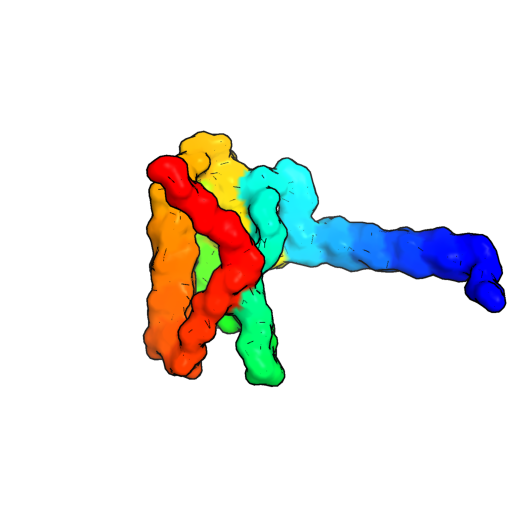. VAL A 1 102 ? 0.588 10.094 1.257 1.00 95.38 102 VAL A O 1
ATOM 780 N N . VAL A 1 103 ? -0.199 11.088 -0.596 1.00 94.44 103 VAL A N 1
ATOM 781 C CA . VAL A 1 103 ? -0.573 12.343 0.066 1.00 94.44 103 VAL A CA 1
ATOM 782 C C . VAL A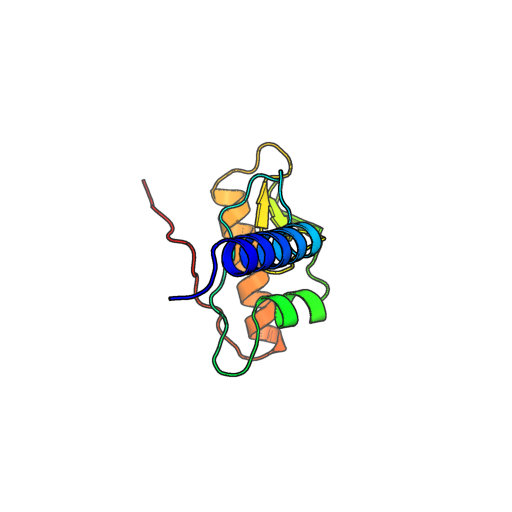 1 103 ? -2.023 12.249 0.529 1.00 94.44 103 VAL A C 1
ATOM 784 O O . VAL A 1 103 ? -2.922 12.003 -0.273 1.00 94.44 103 VAL A O 1
ATOM 787 N N . VAL A 1 104 ? -2.254 12.467 1.822 1.00 92.38 104 VAL A N 1
ATOM 788 C CA . VAL A 1 104 ? -3.596 12.521 2.412 1.00 92.38 104 VAL A CA 1
ATOM 789 C C . VAL A 1 104 ? -4.016 13.982 2.522 1.00 92.38 104 VAL A C 1
ATOM 791 O O . VAL A 1 104 ? -3.320 14.779 3.144 1.00 92.38 104 VAL A O 1
ATOM 794 N N . TRP A 1 105 ? -5.144 14.325 1.906 1.00 89.62 105 TRP A N 1
ATOM 795 C CA . TRP A 1 105 ? -5.727 15.661 1.962 1.00 89.62 105 TRP A CA 1
ATOM 796 C C . TRP A 1 105 ? -6.878 15.621 2.961 1.00 89.62 105 TRP A C 1
ATOM 798 O O . TRP A 1 105 ? -7.849 14.894 2.749 1.00 89.62 105 TRP A O 1
ATOM 808 N N . ASN A 1 106 ? -6.757 16.372 4.052 1.00 79.38 106 ASN A N 1
ATOM 809 C CA . ASN A 1 106 ? -7.861 16.564 4.985 1.00 79.38 106 ASN A CA 1
ATOM 810 C C . ASN A 1 106 ? -8.700 17.740 4.477 1.00 79.38 106 ASN A C 1
ATOM 812 O O . ASN A 1 106 ?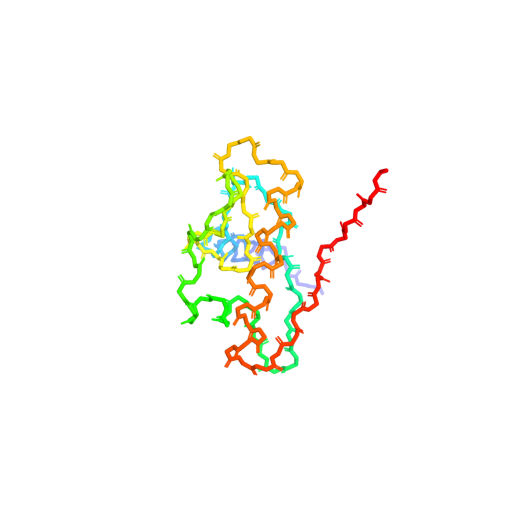 -8.148 18.812 4.224 1.00 79.38 106 ASN A O 1
ATOM 816 N N . ALA A 1 107 ? -9.994 17.498 4.273 1.00 58.78 107 ALA A N 1
ATOM 817 C CA . ALA A 1 107 ? -10.977 18.525 3.940 1.00 58.78 107 ALA A CA 1
ATOM 818 C C . ALA A 1 107 ? -11.476 19.230 5.205 1.00 58.78 107 ALA A C 1
ATOM 820 O O . ALA A 1 107 ? -11.551 18.548 6.255 1.00 58.78 107 ALA A O 1
#

Radius of gyration: 15.91 Å; Cα contacts (8 Å, |Δi|>4): 145; chains: 1; bounding box: 37×31×48 Å

pLDDT: mean 95.11, std 4.89, range [58.78, 98.38]